Protein AF-A0AB39ZGR2-F1 (afdb_monomer_lite)

Secondary structure (DSSP, 8-state):
---S-PPPPPSHHHHHGGGTTTPEEEEEEEEESS-TTTSTT-EEEEEEEEEE-TTS-EEEEEEEEEE--SSHHHHHHH-HHHHHHHHHHIIIIIHHHHHT-

pLDDT: mean 84.42, std 12.34, range [39.25, 97.94]

Organism: Drosophila suzukii (NCBI:txid28584)

Sequence (101 aa):
MEADKLPEIHGLSEVVEPHFSGARLTKYRTSMVTQPGENYGSVLLAIHAQLQRLDGELFEEQLVAKIPPTDPKYWQFFQPERTCLTENAVYKVLAPALTSL

Structure (mmCIF, N/CA/C/O backbone):
data_AF-A0AB39ZGR2-F1
#
_entry.id   AF-A0AB39ZGR2-F1
#
loop_
_atom_site.group_PDB
_atom_site.id
_atom_site.type_symbol
_atom_site.label_atom_id
_atom_site.label_alt_id
_atom_site.label_comp_id
_atom_site.label_asym_id
_atom_site.label_entity_id
_atom_site.label_seq_id
_atom_site.pdbx_PDB_ins_code
_atom_site.Cartn_x
_atom_site.Cartn_y
_atom_site.Cartn_z
_atom_site.occupancy
_atom_site.B_iso_or_equiv
_atom_site.auth_seq_id
_atom_site.auth_comp_id
_atom_site.auth_asym_id
_atom_site.auth_atom_id
_atom_site.pdbx_PDB_model_num
ATOM 1 N N . MET A 1 1 ? 25.966 1.658 -1.542 1.00 39.25 1 MET A N 1
ATOM 2 C CA . MET A 1 1 ? 24.574 1.335 -1.912 1.00 39.25 1 MET A CA 1
ATOM 3 C C . MET A 1 1 ? 23.790 1.254 -0.623 1.00 39.25 1 MET A C 1
ATOM 5 O O . MET A 1 1 ? 24.046 0.359 0.168 1.00 39.25 1 MET A O 1
ATOM 9 N N . GLU A 1 2 ? 22.943 2.242 -0.367 1.00 40.59 2 GLU A N 1
ATOM 10 C CA . GLU A 1 2 ? 22.077 2.313 0.815 1.00 40.59 2 GLU A CA 1
ATOM 11 C C . GLU A 1 2 ? 20.931 1.306 0.616 1.00 40.59 2 GLU A C 1
ATOM 13 O O . GLU A 1 2 ? 19.899 1.626 0.040 1.00 40.59 2 GLU A O 1
ATOM 18 N N . ALA A 1 3 ? 21.178 0.039 0.954 1.00 48.03 3 ALA A N 1
ATOM 19 C CA . ALA A 1 3 ? 20.278 -1.076 0.646 1.00 48.03 3 ALA A CA 1
ATOM 20 C C . ALA A 1 3 ? 19.272 -1.407 1.766 1.00 48.03 3 ALA A C 1
ATOM 22 O O . ALA A 1 3 ? 18.566 -2.398 1.645 1.00 48.03 3 ALA A O 1
ATOM 23 N N . ASP A 1 4 ? 19.174 -0.591 2.821 1.00 56.50 4 ASP A N 1
ATOM 24 C CA . ASP A 1 4 ? 18.443 -0.975 4.044 1.00 56.50 4 ASP A CA 1
ATOM 25 C C . ASP A 1 4 ? 17.351 0.001 4.497 1.00 56.50 4 ASP A C 1
ATOM 27 O O . ASP A 1 4 ? 16.708 -0.223 5.524 1.00 56.50 4 ASP A O 1
ATOM 31 N N . LYS A 1 5 ? 17.097 1.089 3.760 1.00 70.38 5 LYS A N 1
ATOM 32 C CA . LYS A 1 5 ? 16.057 2.045 4.156 1.00 70.38 5 LYS A CA 1
ATOM 33 C C . LYS A 1 5 ? 14.793 1.844 3.329 1.00 70.38 5 LYS A C 1
ATOM 35 O O . LYS A 1 5 ? 14.785 2.092 2.125 1.00 70.38 5 LYS A O 1
ATOM 40 N N . LEU A 1 6 ? 13.722 1.407 3.995 1.00 80.50 6 LEU A N 1
ATOM 41 C CA . LEU A 1 6 ? 12.378 1.402 3.418 1.00 80.50 6 LEU A CA 1
ATOM 42 C C . LEU A 1 6 ? 12.020 2.8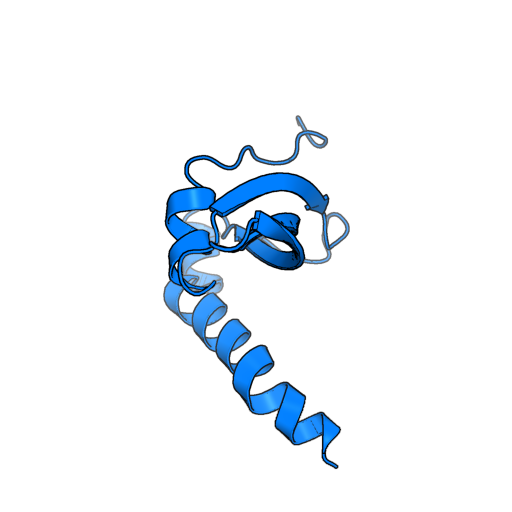23 2.949 1.00 80.50 6 LEU A C 1
ATOM 44 O O . LEU A 1 6 ? 12.336 3.787 3.655 1.00 80.50 6 LEU A O 1
ATOM 48 N N . PRO A 1 7 ? 11.362 2.971 1.788 1.00 83.50 7 PRO A N 1
ATOM 49 C CA . PRO A 1 7 ? 10.935 4.275 1.322 1.00 83.50 7 PRO A CA 1
ATOM 50 C C . PRO A 1 7 ? 9.911 4.879 2.283 1.00 83.50 7 PRO A C 1
ATOM 52 O O . PRO A 1 7 ? 9.057 4.188 2.845 1.00 83.50 7 PRO A O 1
ATOM 55 N N . GLU A 1 8 ? 10.027 6.188 2.473 1.00 88.44 8 GLU A N 1
ATOM 56 C CA . GLU A 1 8 ? 9.114 6.960 3.302 1.00 88.44 8 GLU A CA 1
ATOM 57 C C . GLU A 1 8 ? 7.810 7.216 2.539 1.00 88.44 8 GLU A C 1
ATOM 59 O O . GLU A 1 8 ? 7.827 7.560 1.355 1.00 88.44 8 GLU A O 1
ATOM 64 N N . ILE A 1 9 ? 6.672 7.026 3.211 1.00 90.94 9 ILE A N 1
ATOM 65 C CA . ILE A 1 9 ? 5.353 7.250 2.621 1.00 90.94 9 ILE A CA 1
ATOM 66 C C . ILE A 1 9 ? 4.802 8.576 3.139 1.00 90.94 9 ILE A C 1
ATOM 68 O O . ILE A 1 9 ? 4.503 8.721 4.326 1.00 90.94 9 ILE A O 1
ATOM 72 N N . HIS A 1 10 ? 4.611 9.526 2.228 1.00 93.31 10 HIS A N 1
ATOM 73 C CA . HIS A 1 10 ? 3.968 10.807 2.511 1.00 93.31 10 HIS A CA 1
ATOM 74 C C . HIS A 1 10 ? 2.506 10.784 2.051 1.00 93.31 10 HIS A C 1
ATOM 76 O O . HIS A 1 10 ? 2.197 10.216 1.006 1.00 93.31 10 HIS A O 1
ATOM 82 N N . GLY A 1 11 ? 1.607 11.392 2.832 1.00 94.06 11 GLY A N 1
ATOM 83 C CA . GLY A 1 11 ? 0.193 11.538 2.457 1.00 94.06 11 GLY A CA 1
ATOM 84 C C . GLY A 1 11 ? -0.608 10.230 2.406 1.00 94.06 11 GLY A C 1
ATOM 85 O O . GLY A 1 11 ? -1.633 10.177 1.737 1.00 94.06 11 GLY A O 1
ATOM 86 N N . LEU A 1 12 ? -0.177 9.164 3.100 1.00 94.12 12 LEU A N 1
ATOM 87 C CA . LEU A 1 12 ? -0.867 7.864 3.047 1.00 94.12 12 LEU A CA 1
ATOM 88 C C . LEU A 1 12 ? -2.357 7.973 3.410 1.00 94.12 12 LEU A C 1
ATOM 90 O O . LEU A 1 12 ? -3.186 7.371 2.735 1.00 94.12 12 LEU A O 1
ATOM 94 N N . SER A 1 13 ? -2.693 8.759 4.439 1.00 94.50 13 SER A N 1
ATOM 95 C CA . SER A 1 13 ? -4.074 9.004 4.876 1.00 94.50 13 SER A CA 1
ATOM 96 C C . SER A 1 13 ? -4.960 9.529 3.744 1.00 94.50 13 SER A C 1
ATOM 98 O O . SER A 1 13 ? -6.063 9.033 3.552 1.00 94.50 13 SER A O 1
ATOM 100 N N . GLU A 1 14 ? -4.453 10.466 2.941 1.00 94.75 14 GLU A N 1
ATOM 101 C CA . GLU A 1 14 ? -5.200 11.097 1.843 1.00 94.75 14 GLU A CA 1
ATOM 102 C C . GLU A 1 14 ? -5.591 10.087 0.758 1.00 94.75 14 GLU A C 1
ATOM 104 O O . GLU A 1 14 ? -6.628 10.232 0.113 1.00 94.75 14 GLU A O 1
ATOM 109 N N . VAL A 1 15 ? -4.772 9.048 0.579 1.00 91.75 15 VAL A N 1
ATOM 110 C CA . VAL A 1 15 ? -5.008 7.988 -0.402 1.00 91.75 15 VAL A CA 1
ATOM 111 C C . VAL A 1 15 ? -5.914 6.900 0.167 1.00 91.75 15 VAL A C 1
ATOM 113 O O . VAL A 1 15 ? -6.798 6.424 -0.538 1.00 91.75 15 VAL A O 1
ATOM 116 N N . VAL A 1 16 ? -5.707 6.476 1.418 1.00 93.62 16 VAL A N 1
ATOM 117 C 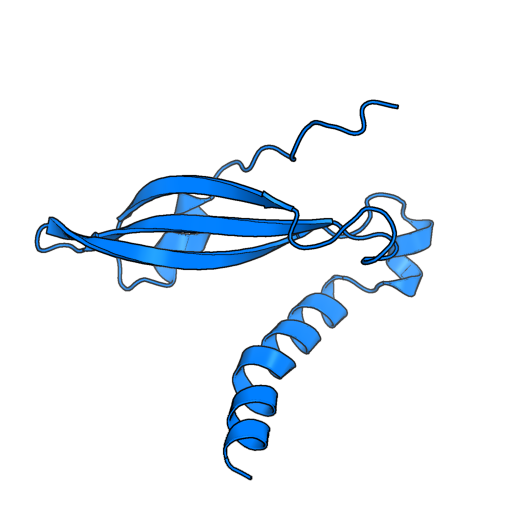CA . VAL A 1 16 ? -6.384 5.283 1.961 1.00 93.62 16 VAL A CA 1
ATOM 118 C C . VAL A 1 16 ? -7.751 5.582 2.564 1.00 93.62 16 VAL A C 1
ATOM 120 O O . VAL A 1 16 ? -8.683 4.817 2.335 1.00 93.62 16 VAL A O 1
ATOM 123 N N . GLU A 1 17 ? -7.907 6.679 3.306 1.00 94.81 17 GLU A N 1
ATOM 124 C CA . GLU A 1 17 ? -9.138 6.982 4.056 1.00 94.81 17 GLU A CA 1
ATOM 125 C C . GLU A 1 17 ?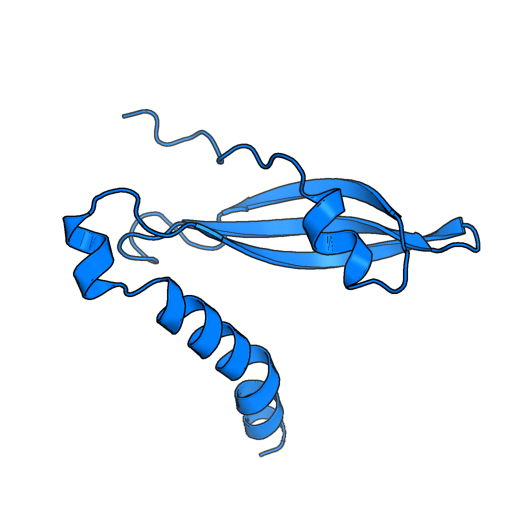 -10.408 7.031 3.177 1.00 94.81 17 GLU A C 1
ATOM 127 O O . GLU A 1 17 ? -11.435 6.482 3.599 1.00 94.81 17 GLU A O 1
ATOM 132 N N . PRO A 1 18 ? -10.375 7.560 1.930 1.00 94.00 18 PRO A N 1
ATOM 133 C CA . PRO A 1 18 ? -11.530 7.518 1.027 1.00 94.00 18 PRO A CA 1
ATOM 134 C C . PRO A 1 18 ? -12.037 6.102 0.711 1.00 94.00 18 PRO A C 1
ATOM 136 O O . PRO A 1 18 ? -13.202 5.931 0.353 1.00 94.00 18 PRO A O 1
ATOM 139 N N . HIS A 1 19 ? -11.189 5.079 0.849 1.00 91.94 19 HIS A N 1
ATOM 140 C CA . HIS A 1 19 ? -11.538 3.684 0.582 1.00 91.94 19 HIS A CA 1
ATOM 141 C C . HIS A 1 19 ? -12.103 2.942 1.801 1.00 91.94 19 HIS A C 1
ATOM 143 O O . HIS A 1 19 ? -12.591 1.825 1.649 1.00 91.94 19 HIS A O 1
ATOM 149 N N . PHE A 1 20 ? -12.107 3.564 2.985 1.00 92.88 20 PHE A N 1
ATOM 150 C CA . PHE A 1 20 ? -12.566 2.951 4.237 1.00 92.88 20 PHE A CA 1
ATOM 151 C C . PHE A 1 20 ? -13.778 3.665 4.846 1.00 92.88 20 PHE A C 1
ATOM 153 O O . PHE A 1 20 ? -13.912 3.759 6.063 1.00 92.88 20 PHE A O 1
ATOM 160 N N . SER A 1 21 ? -14.689 4.160 4.000 1.00 88.81 21 SER A N 1
ATOM 161 C CA . SER A 1 21 ? -15.961 4.779 4.419 1.00 88.81 21 SER A CA 1
ATOM 162 C C . SER A 1 21 ? -15.793 5.916 5.440 1.00 88.81 21 SER A C 1
ATOM 164 O O . SER A 1 21 ? -16.594 6.057 6.362 1.00 88.81 21 SER A O 1
ATOM 166 N N . GLY A 1 22 ? -14.735 6.720 5.295 1.00 85.25 22 GLY A N 1
ATOM 167 C CA . GLY A 1 22 ? -14.439 7.831 6.203 1.00 85.25 22 GLY A CA 1
ATOM 168 C C . GLY A 1 22 ? -13.758 7.425 7.513 1.00 85.25 22 GLY A C 1
ATOM 169 O O . GLY A 1 22 ? -13.667 8.250 8.421 1.00 85.25 22 GLY A O 1
ATOM 170 N N . ALA A 1 23 ? -13.277 6.183 7.634 1.00 95.56 23 ALA A N 1
ATOM 171 C CA . ALA A 1 23 ? -12.380 5.807 8.719 1.00 95.56 23 ALA A CA 1
ATOM 172 C C . ALA A 1 23 ? -11.050 6.566 8.608 1.00 95.56 23 ALA A C 1
ATOM 174 O O . ALA A 1 23 ? -10.513 6.740 7.514 1.00 95.56 23 ALA A O 1
ATOM 175 N N . ARG A 1 24 ? -10.508 6.983 9.752 1.00 97.31 24 ARG A N 1
ATOM 176 C CA . ARG A 1 24 ? -9.261 7.745 9.850 1.00 97.31 24 ARG A CA 1
ATOM 177 C C . ARG A 1 24 ? -8.074 6.822 10.084 1.00 97.31 24 ARG A C 1
ATOM 179 O O . ARG A 1 24 ? -8.126 5.962 10.962 1.00 97.31 24 ARG A O 1
ATOM 186 N N . LEU A 1 25 ? -6.977 7.039 9.368 1.00 97.25 25 LEU A N 1
ATOM 187 C CA . LEU A 1 25 ? -5.718 6.345 9.611 1.00 97.25 25 LEU A CA 1
ATOM 188 C C . LEU A 1 25 ? -5.075 6.882 10.896 1.00 97.25 25 LEU A C 1
ATOM 190 O O . LEU A 1 25 ? -4.788 8.074 11.010 1.00 97.25 25 LEU A O 1
ATOM 194 N N . THR A 1 26 ? -4.827 6.008 11.873 1.00 96.88 26 THR A N 1
ATOM 195 C CA . THR A 1 26 ? -4.234 6.408 13.162 1.00 96.88 26 THR A CA 1
ATOM 196 C C . THR A 1 26 ? -2.743 6.112 13.227 1.00 96.88 26 THR A C 1
ATOM 198 O O . THR A 1 26 ? -1.965 6.930 13.717 1.00 96.88 26 THR A O 1
ATOM 201 N N . LYS A 1 27 ? -2.326 4.949 12.723 1.00 95.94 27 LYS A N 1
ATOM 202 C CA . LYS A 1 27 ? -0.924 4.528 12.642 1.00 95.94 27 LYS A CA 1
ATOM 203 C C . LYS A 1 27 ? -0.749 3.491 11.544 1.00 95.94 27 LYS A C 1
ATOM 205 O O . LYS A 1 27 ? -1.693 2.793 11.180 1.00 95.94 27 LYS A O 1
ATOM 210 N N . TYR A 1 28 ? 0.479 3.342 11.068 1.00 96.81 28 TYR A N 1
ATOM 211 C CA . TYR A 1 28 ? 0.835 2.257 10.166 1.00 96.81 28 TYR A CA 1
ATOM 212 C C . TYR A 1 28 ? 2.274 1.794 10.392 1.00 96.81 28 TYR A C 1
ATOM 214 O O . TYR A 1 28 ? 3.075 2.481 11.030 1.00 96.81 28 TYR A O 1
ATOM 222 N N . ARG A 1 29 ? 2.594 0.607 9.879 1.00 94.50 29 ARG A N 1
ATOM 223 C CA . ARG A 1 29 ? 3.958 0.069 9.795 1.00 94.50 29 ARG A CA 1
ATOM 224 C C . ARG A 1 29 ? 4.194 -0.490 8.404 1.00 94.50 29 ARG A C 1
ATOM 226 O O . ARG A 1 29 ? 3.250 -0.982 7.791 1.00 94.50 29 ARG A O 1
ATOM 233 N N . THR A 1 30 ? 5.436 -0.437 7.936 1.00 93.12 30 TH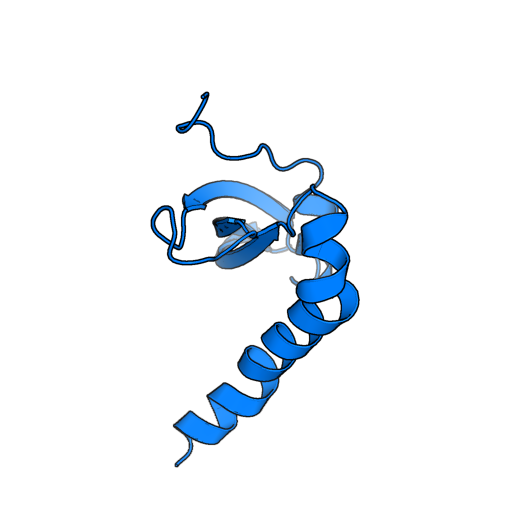R A N 1
ATOM 234 C CA . THR A 1 30 ? 5.817 -0.948 6.618 1.00 93.12 30 THR A CA 1
ATOM 235 C C . THR A 1 30 ? 6.880 -2.034 6.707 1.00 93.12 30 THR A C 1
ATOM 237 O O . THR A 1 30 ? 7.696 -2.055 7.629 1.00 93.12 30 THR A O 1
ATOM 240 N N . SER A 1 31 ? 6.862 -2.942 5.737 1.00 90.75 31 SER A N 1
ATOM 241 C CA . SER A 1 31 ? 7.877 -3.979 5.540 1.00 90.75 31 SER A CA 1
ATOM 242 C C . SER A 1 31 ? 7.999 -4.321 4.051 1.00 90.75 31 SER A C 1
ATOM 244 O O . SER A 1 31 ? 7.096 -4.036 3.264 1.00 90.75 31 SER A O 1
ATOM 246 N N . MET A 1 32 ? 9.125 -4.907 3.639 1.00 86.88 32 MET A N 1
ATOM 247 C CA . MET A 1 32 ? 9.269 -5.444 2.281 1.00 86.88 32 MET A CA 1
ATOM 248 C C . MET A 1 32 ? 8.428 -6.716 2.138 1.00 86.88 32 MET A C 1
ATOM 250 O O . MET A 1 32 ? 8.516 -7.599 2.987 1.00 86.88 32 MET A O 1
ATOM 254 N N . VAL A 1 33 ? 7.658 -6.834 1.052 1.00 81.69 33 VAL A N 1
ATOM 255 C CA . VAL A 1 33 ? 6.917 -8.076 0.738 1.00 81.69 33 VAL A CA 1
ATOM 256 C C . VAL A 1 33 ? 7.845 -9.136 0.154 1.00 81.69 33 VAL A C 1
ATOM 258 O O . VAL A 1 33 ? 7.656 -10.325 0.383 1.00 81.69 33 VAL A O 1
ATOM 261 N N . THR A 1 34 ? 8.842 -8.702 -0.616 1.00 77.12 34 THR A N 1
ATOM 262 C CA . THR A 1 34 ? 9.710 -9.587 -1.393 1.00 77.12 34 THR A CA 1
ATOM 263 C C . THR A 1 34 ? 11.176 -9.346 -1.093 1.00 77.12 34 THR A C 1
ATOM 265 O O . THR A 1 34 ? 11.581 -8.221 -0.786 1.00 77.12 34 THR A O 1
ATOM 268 N N . GLN A 1 35 ? 11.983 -10.392 -1.233 1.00 70.50 35 GLN A N 1
ATOM 269 C CA . GLN A 1 35 ? 13.430 -10.300 -1.112 1.00 70.50 35 GLN A CA 1
ATOM 270 C C . GLN A 1 35 ? 14.031 -9.516 -2.293 1.00 70.50 35 GLN A C 1
ATOM 272 O O . GLN A 1 35 ? 13.426 -9.433 -3.372 1.00 70.50 35 GLN A O 1
ATOM 277 N N . PRO A 1 36 ? 15.232 -8.931 -2.127 1.00 62.94 36 PRO A N 1
ATOM 278 C CA . PRO A 1 36 ? 15.949 -8.310 -3.232 1.00 62.94 36 PRO A CA 1
ATOM 279 C C . PRO A 1 36 ? 16.082 -9.272 -4.424 1.00 62.94 36 PRO A C 1
ATOM 281 O O . PRO A 1 36 ? 16.620 -10.367 -4.287 1.00 62.94 36 PRO A O 1
ATOM 284 N N . GLY A 1 37 ? 15.597 -8.856 -5.597 1.00 64.06 37 GLY A N 1
ATOM 285 C CA . GLY A 1 37 ? 15.658 -9.642 -6.836 1.00 64.06 37 GLY A CA 1
ATOM 286 C C . GLY A 1 37 ? 14.388 -10.422 -7.197 1.00 64.06 37 GLY A C 1
ATOM 287 O O . GLY A 1 37 ? 14.257 -10.813 -8.353 1.00 64.06 37 GLY A O 1
ATOM 288 N N . GLU A 1 38 ? 13.428 -10.586 -6.279 1.00 66.94 38 GLU A N 1
ATOM 289 C CA . GLU A 1 38 ? 12.150 -11.268 -6.566 1.00 66.94 38 GLU A CA 1
ATOM 290 C C . GLU A 1 38 ? 11.163 -10.386 -7.350 1.00 66.94 38 GLU A C 1
ATOM 292 O O . GLU A 1 38 ? 10.430 -10.879 -8.203 1.00 66.94 38 GLU A O 1
ATOM 297 N N . ASN A 1 39 ? 11.184 -9.069 -7.126 1.00 63.53 39 ASN A N 1
ATOM 298 C CA . ASN A 1 39 ? 10.479 -8.099 -7.963 1.00 63.53 39 ASN A CA 1
ATOM 299 C C . ASN A 1 39 ? 11.482 -7.316 -8.803 1.00 63.53 39 ASN A C 1
ATOM 301 O O . ASN A 1 39 ? 12.070 -6.329 -8.357 1.00 63.53 39 ASN A O 1
ATOM 305 N N . TYR A 1 40 ? 11.691 -7.764 -10.040 1.00 64.31 40 TYR A N 1
ATOM 306 C CA . TYR A 1 40 ? 12.628 -7.109 -10.942 1.00 64.31 40 TYR A CA 1
ATOM 307 C C . TYR A 1 40 ? 12.157 -5.682 -11.250 1.00 64.31 40 TYR A C 1
ATOM 309 O O . TYR A 1 40 ? 11.106 -5.466 -11.853 1.00 64.31 40 TYR A O 1
ATOM 317 N N . GLY A 1 41 ? 12.936 -4.700 -10.800 1.00 67.56 41 GLY A N 1
ATOM 318 C CA . GLY A 1 41 ? 12.696 -3.287 -11.073 1.00 67.56 41 GLY A CA 1
ATOM 319 C C . GLY A 1 41 ? 11.553 -2.637 -10.291 1.00 67.56 41 GLY A C 1
ATOM 320 O O . GLY A 1 41 ? 11.300 -1.469 -10.536 1.00 67.56 41 GLY A O 1
ATOM 321 N N . SER A 1 42 ? 10.878 -3.305 -9.351 1.00 74.62 42 SER A N 1
ATOM 322 C CA . SER A 1 42 ? 9.856 -2.653 -8.512 1.00 74.62 42 SER A CA 1
ATOM 323 C C . SER A 1 42 ? 10.002 -3.029 -7.044 1.00 74.62 42 SER A C 1
ATOM 325 O O . SER A 1 42 ? 10.540 -4.082 -6.711 1.00 74.62 42 SER A O 1
ATOM 327 N N . VAL A 1 43 ? 9.536 -2.152 -6.159 1.00 81.62 43 VAL A N 1
ATOM 328 C CA . VAL A 1 43 ? 9.513 -2.402 -4.715 1.00 81.62 43 VAL A CA 1
ATOM 329 C C . VAL A 1 43 ? 8.073 -2.652 -4.294 1.00 81.62 43 VAL A C 1
ATOM 331 O O . VAL A 1 43 ? 7.203 -1.820 -4.552 1.00 81.62 43 VAL A O 1
ATOM 334 N N . LEU A 1 44 ? 7.828 -3.790 -3.643 1.00 86.56 44 LEU A N 1
ATOM 335 C CA . LEU A 1 44 ? 6.563 -4.075 -2.973 1.00 86.56 44 LEU A CA 1
ATOM 336 C C . LEU A 1 44 ? 6.709 -3.866 -1.469 1.00 86.56 44 LEU A C 1
ATOM 338 O O . LEU A 1 44 ? 7.555 -4.487 -0.820 1.00 86.56 44 LEU A O 1
ATOM 342 N N . LEU A 1 45 ? 5.840 -3.020 -0.929 1.00 89.38 45 LEU A N 1
ATOM 343 C CA . LEU A 1 45 ? 5.701 -2.764 0.494 1.00 89.38 45 LEU A CA 1
ATOM 344 C C . LEU A 1 45 ? 4.405 -3.368 1.023 1.00 89.38 45 LEU A C 1
ATOM 346 O O . LEU A 1 45 ? 3.335 -3.110 0.473 1.00 89.38 45 LEU A O 1
ATOM 350 N N . ALA A 1 46 ? 4.497 -4.100 2.129 1.00 91.62 46 ALA A N 1
ATOM 351 C CA . ALA A 1 46 ? 3.351 -4.386 2.974 1.00 91.62 46 ALA A CA 1
ATOM 352 C C . ALA A 1 46 ? 3.152 -3.201 3.916 1.00 91.62 46 ALA A C 1
ATOM 354 O O . ALA A 1 46 ? 4.109 -2.691 4.501 1.00 91.62 46 ALA A O 1
ATOM 355 N N . ILE A 1 47 ? 1.907 -2.763 4.051 1.00 94.94 47 ILE A N 1
ATOM 356 C CA . ILE A 1 47 ? 1.493 -1.709 4.966 1.00 94.94 47 ILE A CA 1
ATOM 357 C C . ILE A 1 47 ? 0.463 -2.313 5.913 1.00 94.94 47 ILE A C 1
ATOM 359 O O . ILE A 1 47 ? -0.641 -2.671 5.510 1.00 94.94 47 ILE A O 1
ATOM 363 N N . HIS A 1 48 ? 0.828 -2.384 7.187 1.00 96.25 48 HIS A N 1
ATOM 364 C CA . HIS A 1 48 ? -0.075 -2.750 8.269 1.00 96.25 48 HIS A CA 1
ATOM 365 C C . HIS A 1 48 ? -0.697 -1.464 8.815 1.00 96.25 48 HIS A C 1
ATOM 367 O O . HIS A 1 48 ? -0.021 -0.717 9.529 1.00 96.25 48 HIS A O 1
ATOM 373 N N . ALA A 1 49 ? -1.941 -1.171 8.441 1.00 96.94 49 ALA A N 1
ATOM 374 C CA . ALA A 1 49 ? -2.639 0.058 8.806 1.00 96.94 49 ALA A CA 1
ATOM 375 C C . ALA A 1 49 ? -3.609 -0.186 9.967 1.00 96.94 49 ALA A C 1
ATOM 377 O O . ALA A 1 49 ? -4.377 -1.141 9.938 1.00 96.94 49 ALA A O 1
ATOM 378 N N . GLN A 1 50 ? -3.609 0.694 10.970 1.00 97.94 50 GLN A N 1
ATOM 379 C CA . GLN A 1 50 ? -4.679 0.772 11.962 1.00 97.94 50 GLN A CA 1
ATOM 380 C C . GLN A 1 50 ? -5.573 1.965 11.627 1.00 97.94 50 GLN A C 1
ATOM 382 O O . GLN A 1 50 ? -5.101 3.099 11.496 1.00 97.94 50 GLN A O 1
ATOM 387 N N . LEU A 1 51 ? -6.865 1.694 11.510 1.00 97.56 51 LEU A N 1
ATOM 388 C CA . LEU A 1 51 ? -7.902 2.644 11.140 1.00 97.56 51 LEU A CA 1
ATOM 389 C C . LEU A 1 51 ? -8.897 2.793 12.293 1.00 97.56 51 LEU A C 1
ATOM 391 O O . LEU A 1 51 ? -9.090 1.870 13.085 1.00 97.56 51 LEU A O 1
ATOM 395 N N . GLN A 1 52 ? -9.524 3.961 12.383 1.00 97.69 52 GLN A N 1
ATOM 396 C CA . GLN A 1 52 ? -10.577 4.255 13.347 1.00 97.69 52 GLN A CA 1
ATOM 397 C C . GLN A 1 52 ? -11.857 4.667 12.626 1.00 97.69 52 GLN A C 1
ATOM 399 O O . GLN A 1 52 ? -11.850 5.621 11.848 1.00 97.69 52 GLN A O 1
ATOM 404 N N . ARG A 1 53 ? -12.956 3.965 12.894 1.00 95.56 53 ARG A N 1
ATOM 405 C CA . ARG A 1 53 ? -14.293 4.312 12.400 1.00 95.56 53 ARG A CA 1
ATOM 406 C C . ARG A 1 53 ? -14.857 5.534 13.130 1.00 95.56 53 ARG A C 1
ATOM 408 O O . ARG A 1 53 ? -14.347 5.957 14.165 1.00 95.56 53 ARG A O 1
ATOM 415 N N . LEU A 1 54 ? -15.944 6.093 12.599 1.00 91.94 54 LEU A N 1
ATOM 416 C CA . LEU A 1 54 ? -16.613 7.269 13.172 1.00 91.94 54 LEU A CA 1
ATOM 417 C C . LEU A 1 54 ? -17.182 7.028 14.580 1.00 91.94 54 LEU A C 1
ATOM 419 O O . LEU A 1 54 ? -17.289 7.967 15.363 1.00 91.94 54 LEU A O 1
ATOM 423 N N . ASP A 1 55 ? -17.529 5.784 14.907 1.00 93.19 55 ASP A N 1
ATOM 424 C CA . ASP A 1 55 ? -17.982 5.356 16.238 1.00 93.19 55 ASP A CA 1
ATOM 425 C C . ASP A 1 55 ? -16.828 5.154 17.240 1.00 93.19 55 ASP A C 1
ATOM 427 O O . ASP A 1 55 ? -17.060 4.854 18.411 1.00 93.19 55 ASP A O 1
ATOM 431 N N . GLY A 1 56 ? -15.584 5.349 16.794 1.00 94.12 56 GLY A N 1
ATOM 432 C CA . GLY A 1 56 ? -14.375 5.176 17.585 1.00 94.12 56 GLY A CA 1
ATOM 433 C C . GLY A 1 56 ? -13.785 3.765 17.545 1.00 94.12 56 GLY A C 1
ATOM 434 O O . GLY A 1 56 ? -12.696 3.582 18.095 1.00 94.12 56 GLY A O 1
ATOM 435 N N . GLU A 1 57 ? -14.438 2.798 16.890 1.00 96.31 57 GLU A N 1
ATOM 436 C CA . GLU A 1 57 ? -13.950 1.423 16.755 1.00 96.31 57 GLU A CA 1
ATOM 437 C C . GLU A 1 57 ? -12.631 1.381 15.968 1.00 96.31 57 GLU A C 1
ATOM 439 O O . GLU A 1 57 ? -12.508 1.974 14.892 1.00 96.31 57 GLU A O 1
ATOM 444 N N . LEU A 1 58 ? -11.637 0.663 16.502 1.00 97.38 58 LEU A N 1
ATOM 445 C CA . LEU A 1 58 ? -10.353 0.435 15.840 1.00 97.38 58 LEU A CA 1
ATOM 446 C C . LEU A 1 58 ? -10.359 -0.895 15.091 1.00 97.38 58 LEU A C 1
ATOM 448 O O . LEU A 1 58 ? -10.748 -1.920 15.646 1.00 97.38 58 LEU A O 1
ATOM 452 N N . PHE A 1 59 ? -9.834 -0.887 13.871 1.00 96.12 59 PHE A N 1
ATOM 453 C CA . PHE A 1 59 ? -9.621 -2.090 13.072 1.00 96.12 59 PHE A CA 1
ATOM 454 C C . PHE A 1 59 ? -8.288 -2.021 12.326 1.00 96.12 59 PHE A C 1
ATOM 456 O O . PHE A 1 59 ? -7.672 -0.956 12.215 1.00 96.12 59 PHE A O 1
ATOM 463 N N . GLU A 1 60 ? -7.814 -3.173 11.861 1.00 96.50 60 GLU A N 1
ATOM 464 C CA . GLU A 1 60 ? -6.551 -3.295 11.137 1.00 96.50 60 GLU A CA 1
ATOM 465 C C . GLU A 1 60 ? -6.794 -3.741 9.702 1.00 96.50 60 GLU A C 1
ATOM 467 O O . GLU A 1 60 ? -7.660 -4.574 9.446 1.00 96.50 60 GLU A O 1
ATOM 472 N N . GLU A 1 61 ? -5.999 -3.203 8.783 1.00 95.88 61 GLU A N 1
ATOM 473 C CA . GLU A 1 61 ? -6.047 -3.533 7.364 1.00 95.88 61 GLU A CA 1
ATOM 474 C C . GLU A 1 61 ? -4.655 -3.814 6.809 1.00 95.88 61 GLU A C 1
ATOM 476 O O . GLU A 1 61 ? -3.652 -3.210 7.210 1.00 95.88 61 GLU A O 1
ATOM 481 N N . GLN A 1 62 ? -4.616 -4.749 5.863 1.00 93.75 62 GLN A N 1
ATOM 482 C CA . GLN A 1 62 ? -3.406 -5.162 5.163 1.00 93.75 62 GLN A CA 1
ATOM 483 C C . GLN A 1 62 ? -3.422 -4.566 3.762 1.00 93.75 62 GLN A C 1
ATOM 485 O O . GLN A 1 62 ? -4.228 -4.958 2.920 1.00 93.75 62 GLN A O 1
ATOM 490 N N . LEU A 1 63 ? -2.529 -3.614 3.509 1.00 92.31 63 LEU A N 1
ATOM 491 C CA . LEU A 1 63 ? -2.413 -2.959 2.211 1.00 92.31 63 LEU A CA 1
ATOM 492 C C . LEU A 1 63 ? -1.083 -3.327 1.562 1.00 92.31 63 LEU A C 1
ATOM 494 O O . LEU A 1 63 ? -0.082 -3.567 2.239 1.00 92.31 63 LEU A O 1
ATOM 498 N N . VAL A 1 64 ? -1.067 -3.325 0.233 1.00 89.56 64 VAL A N 1
ATOM 499 C CA . VAL A 1 64 ? 0.151 -3.506 -0.556 1.00 89.56 64 VAL A CA 1
ATOM 500 C C . VAL A 1 64 ? 0.367 -2.253 -1.388 1.00 89.56 64 VAL A C 1
ATOM 502 O O . VAL A 1 64 ? -0.523 -1.831 -2.125 1.00 89.56 64 VAL A O 1
ATOM 505 N N . ALA A 1 65 ? 1.552 -1.658 -1.274 1.00 89.00 65 ALA A N 1
ATOM 506 C CA . ALA A 1 65 ? 1.982 -0.569 -2.137 1.00 89.00 65 ALA A CA 1
ATOM 507 C C . ALA A 1 65 ? 3.059 -1.064 -3.099 1.00 89.00 65 ALA A C 1
ATOM 509 O O . ALA A 1 65 ? 3.987 -1.774 -2.709 1.00 89.00 65 ALA A O 1
ATOM 510 N N . LYS A 1 66 ? 2.939 -0.655 -4.362 1.00 85.69 66 LYS A N 1
ATOM 511 C CA . LYS A 1 66 ? 3.912 -0.949 -5.409 1.00 85.69 66 LYS A CA 1
ATOM 512 C C . LYS A 1 66 ? 4.560 0.333 -5.878 1.00 85.69 66 LYS A C 1
ATOM 514 O O . LYS A 1 66 ? 3.880 1.254 -6.324 1.00 85.69 66 LYS A O 1
ATOM 519 N N . ILE A 1 67 ? 5.880 0.366 -5.796 1.00 83.06 67 ILE A N 1
ATOM 520 C CA . ILE A 1 67 ? 6.688 1.478 -6.271 1.00 83.06 67 ILE A CA 1
ATOM 521 C C . ILE A 1 67 ? 7.304 1.037 -7.599 1.00 83.06 67 ILE A C 1
ATOM 523 O O . ILE A 1 67 ? 8.070 0.064 -7.615 1.00 83.06 67 ILE A O 1
ATOM 527 N N . PRO A 1 68 ? 6.952 1.694 -8.717 1.00 80.31 68 PRO A N 1
ATOM 528 C CA . PRO A 1 68 ? 7.544 1.373 -10.004 1.00 80.31 68 PRO A CA 1
ATOM 529 C C . PRO A 1 68 ? 9.041 1.717 -10.021 1.00 80.31 68 PRO A C 1
ATOM 531 O O . PRO A 1 68 ? 9.507 2.496 -9.183 1.00 80.31 68 PRO A O 1
ATOM 534 N N . PRO A 1 69 ? 9.804 1.173 -10.985 1.00 80.94 69 PRO A N 1
ATOM 535 C CA . PRO A 1 69 ? 11.193 1.583 -11.177 1.00 80.94 69 PRO A CA 1
ATOM 536 C C . PRO A 1 69 ? 11.277 3.097 -11.369 1.00 80.94 69 PRO A C 1
ATOM 538 O O . PRO A 1 69 ? 10.352 3.696 -11.899 1.00 80.94 69 PRO A O 1
ATOM 541 N N . THR A 1 70 ? 12.385 3.735 -11.003 1.00 80.19 70 THR A N 1
ATOM 542 C CA . THR A 1 70 ? 12.608 5.162 -11.309 1.00 80.19 70 THR A CA 1
ATOM 543 C C . THR A 1 70 ? 13.414 5.374 -12.591 1.00 80.19 70 THR A C 1
ATOM 545 O O . THR A 1 70 ? 13.365 6.456 -13.168 1.00 80.19 70 THR A O 1
ATOM 548 N N . ASP A 1 71 ? 14.130 4.348 -13.069 1.00 83.06 71 ASP A N 1
ATOM 549 C CA . ASP A 1 71 ? 14.885 4.414 -14.324 1.00 83.06 71 ASP A CA 1
ATOM 550 C C . ASP A 1 71 ? 13.921 4.374 -15.531 1.00 83.06 71 ASP A C 1
ATOM 552 O O . ASP A 1 71 ? 13.185 3.388 -15.698 1.00 83.06 71 ASP A O 1
ATOM 556 N N . PRO A 1 72 ? 13.945 5.391 -16.415 1.00 81.50 72 PRO A N 1
ATOM 557 C CA . PRO A 1 72 ? 13.112 5.438 -17.616 1.00 81.50 72 PRO A CA 1
ATOM 558 C C . PRO A 1 72 ? 13.266 4.225 -18.541 1.00 81.50 72 PRO A C 1
ATOM 560 O O . PRO A 1 72 ? 12.323 3.866 -19.249 1.00 81.50 72 PRO A O 1
ATOM 563 N N . LYS A 1 73 ? 14.431 3.563 -18.545 1.00 82.44 73 LYS A N 1
ATOM 564 C CA . LYS A 1 73 ? 14.646 2.348 -19.341 1.00 82.44 73 LYS A CA 1
ATOM 565 C C . LYS A 1 73 ? 13.728 1.225 -18.882 1.00 82.44 73 LYS A C 1
ATOM 567 O O . LYS A 1 73 ? 13.147 0.540 -19.717 1.00 82.44 73 LYS A O 1
ATOM 572 N N . TYR A 1 74 ? 13.557 1.058 -17.570 1.00 78.75 74 TYR A N 1
ATOM 573 C CA . TYR A 1 74 ? 12.662 0.041 -17.023 1.00 78.75 74 TYR A CA 1
ATOM 574 C C . TYR A 1 74 ? 11.188 0.432 -17.161 1.00 78.75 74 TYR A C 1
ATOM 576 O O . TYR A 1 74 ? 10.355 -0.460 -17.283 1.00 78.75 74 TYR A O 1
ATOM 584 N N . TRP A 1 75 ? 10.852 1.725 -17.226 1.00 80.56 75 TRP A N 1
ATOM 585 C CA . TRP A 1 75 ? 9.469 2.179 -17.443 1.00 80.56 75 TRP A CA 1
ATOM 586 C C . TRP A 1 75 ? 8.852 1.646 -18.737 1.00 80.56 75 TRP A C 1
ATOM 588 O O . TRP A 1 75 ? 7.708 1.197 -18.721 1.00 80.56 75 TRP A O 1
ATOM 598 N N . GLN A 1 76 ? 9.604 1.637 -19.843 1.00 80.12 76 GLN A N 1
ATOM 599 C CA . GLN A 1 76 ? 9.096 1.153 -21.135 1.00 80.12 76 GLN A CA 1
ATOM 600 C C . GLN A 1 76 ? 8.725 -0.336 -21.103 1.00 80.12 76 GLN A C 1
ATOM 602 O O . GLN A 1 76 ? 7.748 -0.749 -21.732 1.00 80.12 76 GLN A O 1
ATOM 607 N N . PHE A 1 77 ? 9.483 -1.134 -20.348 1.00 78.00 77 PHE A N 1
ATOM 608 C CA . PHE A 1 77 ? 9.212 -2.560 -20.174 1.00 78.00 77 PHE A CA 1
ATOM 609 C C . PHE A 1 77 ? 8.114 -2.812 -19.140 1.00 78.00 77 PHE A C 1
ATOM 611 O O . PHE A 1 77 ? 7.246 -3.650 -19.364 1.00 78.00 77 PHE A O 1
ATOM 618 N N . PHE A 1 78 ? 8.142 -2.087 -18.020 1.00 75.31 78 PHE A N 1
ATOM 619 C CA . PHE A 1 78 ? 7.254 -2.334 -16.888 1.00 75.31 78 PHE A CA 1
ATOM 620 C C . PHE A 1 78 ? 5.839 -1.789 -17.104 1.00 75.31 78 PHE A C 1
ATOM 622 O O . PHE A 1 78 ? 4.900 -2.336 -16.536 1.00 75.31 78 PHE A O 1
ATOM 629 N N . GLN A 1 79 ? 5.680 -0.725 -17.902 1.00 82.12 79 GLN A N 1
ATOM 630 C CA . GLN A 1 79 ? 4.405 -0.035 -18.163 1.00 82.12 79 GLN A CA 1
ATOM 631 C C . GLN A 1 79 ? 3.558 0.131 -16.883 1.00 82.12 79 GLN A C 1
ATOM 633 O O . GLN A 1 79 ? 2.476 -0.461 -16.787 1.00 82.12 79 GLN A O 1
ATOM 638 N N . PRO A 1 80 ? 4.052 0.861 -15.860 1.00 78.00 80 PRO A N 1
ATOM 639 C CA . PRO A 1 80 ? 3.436 0.914 -14.531 1.00 78.00 80 PRO A CA 1
ATOM 640 C C . PRO A 1 80 ? 1.943 1.255 -14.536 1.00 78.00 80 PRO A C 1
ATOM 642 O O . PRO A 1 80 ? 1.173 0.683 -13.765 1.00 78.00 80 PRO A O 1
ATOM 645 N N . GLU A 1 81 ? 1.525 2.136 -15.445 1.00 78.06 81 GLU A N 1
ATOM 646 C CA . GLU A 1 81 ? 0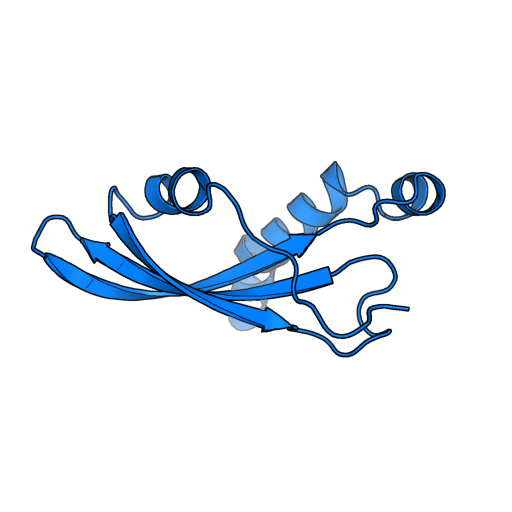.142 2.589 -15.602 1.00 78.06 81 GLU A CA 1
ATOM 647 C C . GLU A 1 81 ? -0.800 1.443 -15.970 1.00 78.06 81 GLU A C 1
ATOM 649 O O . GLU A 1 81 ? -1.979 1.472 -15.630 1.00 78.06 81 GLU A O 1
ATOM 654 N N . ARG A 1 82 ? -0.288 0.417 -16.656 1.00 82.69 82 ARG A N 1
ATOM 655 C CA . ARG A 1 82 ? -1.044 -0.784 -17.019 1.00 82.69 82 ARG A CA 1
ATOM 656 C C . ARG A 1 82 ? -0.840 -1.890 -16.003 1.00 82.69 82 ARG A C 1
ATOM 658 O O . ARG A 1 82 ? -1.812 -2.493 -15.563 1.00 82.69 82 ARG A O 1
ATOM 665 N N . THR A 1 83 ? 0.403 -2.151 -15.613 1.00 80.69 83 THR A N 1
ATOM 666 C CA . THR A 1 83 ? 0.749 -3.299 -14.769 1.00 80.69 83 THR A CA 1
ATOM 667 C C . THR A 1 83 ? 0.101 -3.214 -13.391 1.00 80.69 83 THR A C 1
ATOM 669 O O . THR A 1 83 ? -0.470 -4.205 -12.947 1.00 80.69 83 THR A O 1
ATOM 672 N N . CYS A 1 84 ? 0.081 -2.040 -12.749 1.00 80.44 84 CYS A N 1
ATOM 673 C CA . CYS A 1 84 ? -0.581 -1.883 -11.450 1.00 80.44 84 CYS A CA 1
ATOM 674 C C . CYS A 1 84 ? -2.106 -2.081 -11.545 1.00 80.44 84 CYS A C 1
ATOM 676 O O . C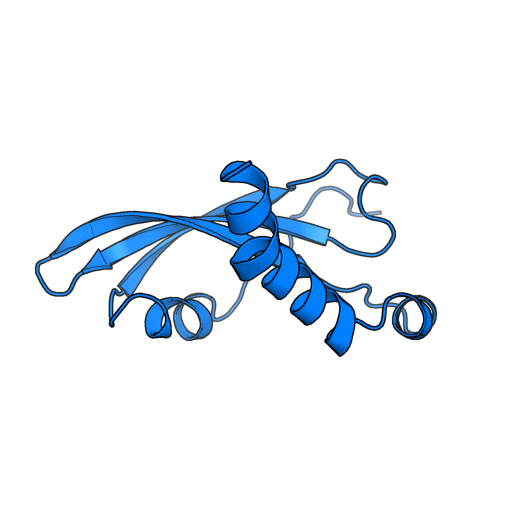YS A 1 84 ? -2.714 -2.666 -10.650 1.00 80.44 84 CYS A O 1
ATOM 678 N N . LEU A 1 85 ? -2.738 -1.628 -12.636 1.00 83.06 85 LEU A N 1
ATOM 679 C CA . LEU A 1 85 ? -4.176 -1.821 -12.857 1.00 83.06 85 LEU A CA 1
ATOM 680 C C . LEU A 1 85 ? -4.515 -3.287 -13.140 1.00 83.06 85 LEU A C 1
ATOM 682 O O . LEU A 1 85 ? -5.465 -3.815 -12.563 1.00 83.06 85 LEU A O 1
ATOM 686 N N . THR A 1 86 ? -3.725 -3.948 -13.986 1.00 85.62 86 THR A N 1
ATOM 687 C CA . THR A 1 86 ? -3.874 -5.376 -14.290 1.00 85.62 86 THR A CA 1
ATOM 688 C C . THR A 1 86 ? -3.696 -6.219 -13.033 1.00 85.62 86 THR A C 1
ATOM 690 O O . THR A 1 86 ? -4.510 -7.095 -12.766 1.00 85.62 86 THR A O 1
ATOM 693 N N . GLU A 1 87 ? -2.681 -5.925 -12.220 1.00 84.19 87 GLU A N 1
ATOM 694 C CA . GLU A 1 87 ? -2.428 -6.628 -10.962 1.00 84.19 87 GLU A CA 1
ATOM 695 C C . GLU A 1 87 ? -3.585 -6.436 -9.965 1.00 84.19 87 GLU A C 1
ATOM 697 O O . GLU A 1 87 ? -4.109 -7.409 -9.423 1.00 84.19 87 GLU A O 1
ATOM 702 N N . ASN A 1 88 ? -4.089 -5.207 -9.815 1.00 85.75 88 ASN A N 1
ATOM 703 C CA . ASN A 1 88 ? -5.294 -4.938 -9.028 1.00 85.75 88 ASN A CA 1
ATOM 704 C C . ASN A 1 88 ? -6.516 -5.725 -9.531 1.00 85.75 88 ASN A C 1
ATOM 706 O O . ASN A 1 88 ? -7.300 -6.219 -8.721 1.00 85.75 88 ASN A O 1
ATOM 710 N N . ALA A 1 89 ? -6.695 -5.852 -10.849 1.00 86.81 89 ALA A N 1
ATOM 711 C CA . ALA A 1 89 ? -7.785 -6.629 -11.435 1.00 86.81 89 ALA A CA 1
ATOM 712 C C . ALA A 1 89 ? -7.622 -8.136 -11.180 1.00 86.81 89 ALA A C 1
ATOM 714 O O . ALA A 1 89 ? -8.610 -8.813 -10.893 1.00 86.81 89 ALA A O 1
ATOM 715 N N . VAL A 1 90 ? -6.391 -8.657 -11.208 1.00 87.25 90 VAL A N 1
ATOM 716 C CA . VAL A 1 90 ? -6.104 -10.047 -10.828 1.00 87.25 90 VAL A CA 1
ATOM 717 C C . VAL A 1 90 ? -6.550 -10.300 -9.390 1.00 87.25 90 VAL A C 1
ATOM 719 O O . VAL A 1 90 ? -7.312 -11.234 -9.159 1.00 87.25 90 VAL A O 1
ATOM 722 N N . TYR A 1 91 ? -6.167 -9.446 -8.439 1.00 84.75 91 TYR A N 1
ATOM 723 C CA . TYR A 1 91 ? -6.548 -9.638 -7.037 1.00 84.75 91 TYR A CA 1
ATOM 724 C C . TYR A 1 91 ? -8.044 -9.431 -6.773 1.00 84.75 91 TYR A C 1
ATOM 726 O O . TYR A 1 91 ? -8.631 -10.167 -5.987 1.00 84.75 91 TYR A O 1
ATOM 734 N N . LYS A 1 92 ? -8.680 -8.445 -7.417 1.00 86.44 92 LYS A N 1
ATOM 735 C CA . LYS A 1 92 ? -10.088 -8.101 -7.154 1.00 86.44 92 LYS A CA 1
ATOM 736 C C . LYS A 1 92 ? -11.093 -8.984 -7.888 1.00 86.44 92 LYS A C 1
ATOM 738 O O . LYS A 1 92 ? -12.214 -9.128 -7.413 1.00 86.44 92 LYS A O 1
ATOM 743 N N . VAL A 1 93 ? -10.726 -9.520 -9.052 1.00 89.06 93 VAL A N 1
ATOM 744 C CA . VAL A 1 93 ? -11.660 -10.222 -9.948 1.00 89.06 93 VAL A CA 1
ATOM 745 C C . VAL A 1 93 ? -11.239 -11.668 -10.154 1.00 89.06 93 VAL A C 1
ATOM 747 O O . VAL A 1 93 ? -12.026 -12.576 -9.901 1.00 89.06 93 VAL A O 1
ATOM 750 N N . LEU A 1 94 ? -10.001 -11.895 -10.601 1.00 87.19 94 LEU A N 1
ATOM 751 C CA . LEU A 1 94 ? -9.569 -13.228 -11.017 1.00 87.19 94 LEU A CA 1
ATOM 752 C C . LEU A 1 94 ? -9.335 -14.163 -9.825 1.00 87.19 94 LEU A C 1
ATOM 754 O O . LEU A 1 94 ? -9.836 -15.281 -9.831 1.00 87.19 94 LEU A O 1
ATOM 758 N N . ALA A 1 95 ? -8.600 -13.721 -8.803 1.00 87.81 95 ALA A N 1
ATOM 759 C CA . ALA A 1 95 ? -8.258 -14.558 -7.656 1.00 87.81 95 ALA A CA 1
ATOM 760 C C . ALA A 1 95 ? -9.504 -15.084 -6.911 1.00 87.81 95 ALA A C 1
ATOM 762 O O . ALA A 1 95 ? -9.577 -16.293 -6.705 1.00 87.81 95 ALA A O 1
ATOM 763 N N . PRO A 1 96 ? -10.532 -14.266 -6.593 1.00 87.44 96 PRO A N 1
ATOM 764 C CA . PRO A 1 96 ? -11.771 -14.774 -6.005 1.00 87.44 96 PRO A CA 1
ATOM 765 C C . PRO A 1 96 ? -12.488 -15.801 -6.890 1.00 87.44 96 PRO A C 1
ATOM 767 O O . PRO A 1 96 ? -12.992 -16.796 -6.375 1.00 87.44 96 PRO A O 1
ATOM 770 N N . ALA A 1 97 ? -12.501 -15.592 -8.212 1.00 88.06 97 ALA A N 1
ATOM 771 C CA . ALA A 1 97 ? -13.124 -16.519 -9.156 1.00 88.06 97 ALA A CA 1
ATOM 772 C C . ALA A 1 97 ? -12.386 -17.868 -9.232 1.00 88.06 97 ALA A C 1
ATOM 774 O O . ALA A 1 97 ? -13.017 -18.909 -9.404 1.00 88.06 97 ALA A O 1
ATOM 775 N N . LEU A 1 98 ? -11.060 -17.867 -9.070 1.00 87.19 98 LEU A N 1
ATOM 776 C CA . LEU A 1 98 ? -10.259 -19.091 -9.048 1.00 87.19 98 LEU A CA 1
ATOM 777 C C . LEU A 1 98 ? -10.403 -19.864 -7.733 1.00 87.19 98 LEU A C 1
ATOM 779 O O . LEU A 1 98 ? -10.412 -21.087 -7.761 1.00 87.19 98 LEU A O 1
ATOM 783 N N . THR A 1 99 ? -10.560 -19.180 -6.598 1.00 76.81 99 THR A N 1
ATOM 784 C CA . THR A 1 99 ? -10.789 -19.832 -5.294 1.00 76.81 99 THR A CA 1
ATOM 785 C C . THR A 1 99 ? -12.178 -20.480 -5.194 1.00 76.81 99 THR A C 1
ATOM 787 O O . THR A 1 99 ? -12.401 -21.324 -4.333 1.00 76.81 99 THR A O 1
ATOM 790 N N . SER A 1 100 ? -13.122 -20.090 -6.059 1.00 61.72 100 SER A N 1
ATOM 791 C CA . SER A 1 100 ? -14.455 -20.704 -6.153 1.00 61.72 100 SER A CA 1
ATOM 792 C C . SER A 1 100 ? -14.537 -21.970 -7.023 1.00 61.72 100 SER A C 1
ATOM 794 O O . SER A 1 100 ? -15.642 -22.474 -7.226 1.00 61.72 100 SER A O 1
ATOM 796 N N . LEU A 1 101 ? -13.406 -22.465 -7.541 1.00 53.34 101 LEU A N 1
ATOM 797 C CA . LEU A 1 101 ? -13.286 -23.725 -8.293 1.00 53.34 101 LEU A CA 1
ATOM 798 C C . LEU A 1 101 ? -12.795 -24.861 -7.389 1.00 53.34 101 LEU A C 1
ATOM 800 O O . LEU A 1 101 ? -13.279 -25.996 -7.594 1.00 53.34 101 LEU A O 1
#

Foldseek 3Di:
DPPPDDDDDDPPQVVPCVVVVNWGWDDKDKDWPDDPPPDPQKTKIWIWTWTADPVRDIDIDIDIDIGGHPDPVRCVVCVCVPNVVVVVCCVPPVVVVVVVD

Radius of gyration: 15.9 Å; chains: 1; bounding box: 43×35×39 Å

InterPro domains:
  IPR004119 Ecdysteroid kinase-like [PF02958] (36-329)
  IPR011009 Protein kinase-like domain superfamily [SSF56112] (38-333)
  IPR015897 CHK kinase-like [SM00587] (133-327)